Protein AF-A0AAE8L509-F1 (afdb_monomer_lite)

Organism: NCBI:txid418223

InterPro domains:
  IPR010319 Transglutaminase-like cysteine peptidase, predicted [PF06035] (64-135)

Secondary structure (DSSP, 8-state):
------------PPPP-----HHHHHHHHHHHHHHHHTT--------PPPPP---PPPP-SSPPPPHHHHHHHHH-GGGG---TTS-S-----HHHHHHHHHHHHHHHHHSEE--HHHHTSSSS-----TTSEE-

Structure (mmCIF, N/CA/C/O backbone):
data_AF-A0AAE8L509-F1
#
_entry.id   AF-A0AAE8L509-F1
#
loop_
_atom_site.group_PDB
_atom_site.id
_atom_site.type_symbol
_atom_site.label_atom_id
_atom_site.label_alt_id
_atom_site.label_comp_id
_atom_site.label_asym_id
_atom_site.label_entity_id
_atom_site.label_seq_id
_atom_site.pdbx_PDB_ins_code
_atom_site.Cartn_x
_atom_site.Cartn_y
_atom_site.Cartn_z
_atom_site.occupancy
_atom_site.B_iso_or_equiv
_atom_site.auth_seq_id
_atom_site.auth_comp_id
_atom_site.auth_asym_id
_atom_site.auth_atom_id
_atom_site.pdbx_PDB_model_num
ATOM 1 N N . MET A 1 1 ? -6.053 -39.214 39.822 1.00 38.03 1 MET A N 1
ATOM 2 C CA . MET A 1 1 ? -5.144 -38.813 40.919 1.00 38.03 1 MET A CA 1
ATOM 3 C C . MET A 1 1 ? -5.648 -37.487 41.474 1.00 38.03 1 MET A C 1
ATOM 5 O O . MET A 1 1 ? -5.808 -36.555 40.700 1.00 38.03 1 MET A O 1
ATOM 9 N N . ARG A 1 2 ? -6.038 -37.437 42.754 1.00 37.62 2 ARG A N 1
ATOM 10 C CA . ARG A 1 2 ? -6.612 -36.249 43.411 1.00 37.62 2 ARG A CA 1
ATOM 11 C C . ARG A 1 2 ? -5.506 -35.562 44.212 1.00 37.62 2 ARG A C 1
ATOM 13 O O . ARG A 1 2 ? -4.992 -36.169 45.144 1.00 37.62 2 ARG A O 1
ATOM 20 N N . PHE A 1 3 ? -5.143 -34.332 43.860 1.00 39.03 3 PHE A N 1
ATOM 21 C CA . PHE A 1 3 ? -4.255 -33.511 44.682 1.00 39.03 3 PHE A CA 1
ATOM 22 C C . PHE A 1 3 ? -5.093 -32.777 45.733 1.00 39.03 3 PHE A C 1
ATOM 24 O O . PHE A 1 3 ? -5.901 -31.913 45.403 1.00 39.03 3 PHE A O 1
ATOM 31 N N . ALA A 1 4 ? -4.933 -33.167 46.997 1.00 42.53 4 ALA A N 1
ATOM 32 C CA . ALA A 1 4 ? -5.484 -32.453 48.140 1.00 42.53 4 ALA A CA 1
ATOM 33 C C . ALA A 1 4 ? -4.539 -31.296 48.497 1.00 42.53 4 ALA A C 1
ATOM 35 O O . ALA A 1 4 ? -3.392 -31.525 48.875 1.00 42.53 4 ALA A O 1
ATOM 36 N N . VAL A 1 5 ? -5.010 -30.055 48.374 1.00 47.72 5 VAL A N 1
ATOM 37 C CA . VAL A 1 5 ? -4.289 -28.876 48.868 1.00 47.72 5 VAL A CA 1
ATOM 38 C C . VAL A 1 5 ? -4.718 -28.641 50.315 1.00 47.72 5 VAL A C 1
ATOM 40 O O . VAL A 1 5 ? -5.867 -28.304 50.590 1.00 47.72 5 VAL A O 1
ATOM 43 N N . SER A 1 6 ? -3.791 -28.861 51.246 1.00 47.22 6 SER A N 1
ATOM 44 C CA . SER A 1 6 ? -3.951 -28.573 52.672 1.00 47.22 6 SER A CA 1
ATOM 45 C C . SER A 1 6 ? -3.887 -27.057 52.902 1.00 47.22 6 SER A C 1
ATOM 47 O O . SER A 1 6 ? -2.829 -26.447 52.747 1.00 47.22 6 SER A O 1
ATOM 49 N N . MET A 1 7 ? -5.015 -26.422 53.244 1.00 47.41 7 MET A N 1
ATOM 50 C CA . MET A 1 7 ? -5.033 -25.024 53.690 1.00 47.41 7 MET A CA 1
ATOM 51 C C . MET A 1 7 ? -4.562 -24.936 55.147 1.00 47.41 7 MET A C 1
ATOM 53 O O . MET A 1 7 ? -5.336 -25.139 56.080 1.00 47.41 7 MET A O 1
ATOM 57 N N . MET A 1 8 ? -3.297 -24.572 55.350 1.00 48.75 8 MET A N 1
ATOM 58 C CA . MET A 1 8 ? -2.789 -24.140 56.652 1.00 48.75 8 MET A CA 1
ATOM 59 C C . MET A 1 8 ? -3.260 -22.697 56.921 1.00 48.75 8 MET A C 1
ATOM 61 O O . MET A 1 8 ? -2.625 -21.734 56.493 1.00 48.75 8 MET A O 1
ATOM 65 N N . GLN A 1 9 ? -4.390 -22.526 57.611 1.00 48.81 9 GLN A N 1
ATOM 66 C CA . GLN A 1 9 ? -4.862 -21.209 58.053 1.00 48.81 9 GLN A CA 1
ATOM 67 C C . GLN A 1 9 ? -3.986 -20.689 59.206 1.00 48.81 9 GLN A C 1
ATOM 69 O O . GLN A 1 9 ? -4.156 -21.085 60.358 1.00 48.81 9 GLN A O 1
ATOM 74 N N . ARG A 1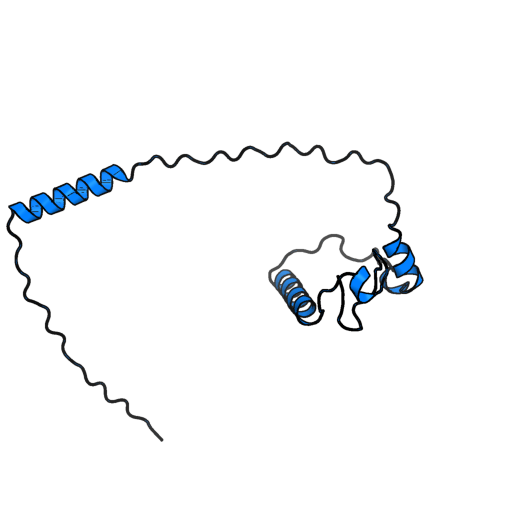 10 ? -3.056 -19.768 58.921 1.00 49.12 10 ARG A N 1
ATOM 75 C CA . ARG A 1 10 ? -2.438 -18.929 59.961 1.00 49.12 10 ARG A CA 1
ATOM 76 C C . ARG A 1 10 ? -3.429 -17.831 60.353 1.00 49.12 10 ARG A C 1
ATOM 78 O O . ARG A 1 10 ? -3.764 -16.986 59.527 1.00 49.12 10 ARG A O 1
ATOM 85 N N . ARG A 1 11 ? -3.888 -17.826 61.608 1.00 51.53 11 ARG A N 1
ATOM 86 C CA . ARG A 1 11 ? -4.582 -16.665 62.187 1.00 51.53 11 ARG A CA 1
ATOM 87 C C . ARG A 1 11 ? -3.578 -15.518 62.311 1.00 51.53 11 ARG A C 1
ATOM 89 O O . ARG A 1 11 ? -2.563 -15.666 62.984 1.00 51.53 11 ARG A O 1
ATOM 96 N N . VAL A 1 12 ? -3.859 -14.394 61.660 1.00 53.34 12 VAL A N 1
ATOM 97 C CA . VAL A 1 12 ? -3.171 -13.125 61.916 1.00 53.34 12 VAL A CA 1
ATOM 98 C C . VAL A 1 12 ? -3.881 -12.473 63.099 1.00 53.34 12 VAL A C 1
ATOM 100 O O . VAL A 1 12 ? -5.045 -12.093 62.984 1.00 53.34 12 VAL A O 1
ATOM 103 N N . GLU A 1 13 ? -3.215 -12.384 64.248 1.00 52.81 13 GLU A N 1
ATOM 104 C CA . GLU A 1 13 ? -3.701 -11.579 65.370 1.00 52.81 13 GLU A CA 1
ATOM 105 C C . GLU A 1 13 ? -3.528 -10.092 65.037 1.00 52.81 13 GLU A C 1
ATOM 107 O O . GLU A 1 13 ? -2.439 -9.634 64.691 1.00 52.81 13 GLU A O 1
ATOM 112 N N . ALA A 1 14 ? -4.623 -9.333 65.109 1.00 50.09 14 ALA A N 1
ATOM 113 C CA . ALA A 1 14 ? -4.594 -7.890 64.913 1.00 50.09 14 ALA A CA 1
ATOM 114 C C . ALA A 1 14 ? -3.878 -7.205 66.095 1.00 50.09 14 ALA A C 1
ATOM 116 O O . ALA A 1 14 ? -4.140 -7.557 67.249 1.00 50.09 14 ALA A O 1
ATOM 117 N N . PRO A 1 15 ? -3.016 -6.198 65.856 1.00 54.25 15 PRO A N 1
ATOM 118 C CA . PRO A 1 15 ? -2.373 -5.470 66.939 1.00 54.25 15 PRO A CA 1
ATOM 119 C C . PRO A 1 15 ? -3.413 -4.663 67.727 1.00 54.25 15 PRO A C 1
ATOM 121 O O . PRO A 1 15 ? -4.311 -4.038 67.159 1.00 54.25 15 PRO A O 1
ATOM 124 N N . ALA A 1 16 ? -3.280 -4.667 69.055 1.00 58.91 16 ALA A N 1
ATOM 125 C CA . ALA A 1 16 ? -4.165 -3.953 69.966 1.00 58.91 16 ALA A CA 1
ATOM 126 C C . ALA A 1 16 ? -4.292 -2.465 69.586 1.00 58.91 16 ALA A C 1
ATOM 128 O O . ALA A 1 16 ? -3.300 -1.739 69.470 1.00 58.91 16 ALA A O 1
ATOM 129 N N . ALA A 1 17 ? -5.532 -1.998 69.417 1.00 56.66 17 ALA A N 1
ATOM 130 C CA . ALA A 1 17 ? -5.841 -0.626 69.031 1.00 56.66 17 ALA A CA 1
ATOM 131 C C . ALA A 1 17 ? -5.419 0.369 70.128 1.00 56.66 17 ALA A C 1
ATOM 133 O O . ALA A 1 17 ? -6.142 0.624 71.096 1.00 56.66 17 ALA A O 1
ATOM 134 N N . ARG A 1 18 ? -4.235 0.969 69.974 1.00 63.66 18 ARG A N 1
ATOM 135 C CA . ARG A 1 18 ? -3.755 2.043 70.852 1.00 63.66 18 ARG A CA 1
ATOM 136 C C . ARG A 1 18 ? -4.594 3.302 70.612 1.00 63.66 18 ARG A C 1
ATOM 138 O O . ARG A 1 18 ? -4.524 3.924 69.554 1.00 63.66 18 ARG A O 1
ATOM 145 N N . ARG A 1 19 ? -5.404 3.702 71.597 1.00 61.09 19 ARG A N 1
ATOM 146 C CA . ARG A 1 19 ? -6.202 4.938 71.524 1.00 61.09 19 ARG A CA 1
ATOM 147 C C . ARG A 1 19 ? -5.265 6.151 71.518 1.00 61.09 19 ARG A C 1
ATOM 149 O O . ARG A 1 19 ? -4.626 6.441 72.523 1.00 61.09 19 ARG A O 1
ATOM 156 N N . LEU A 1 20 ? -5.198 6.876 70.397 1.00 58.88 20 LEU A N 1
ATOM 157 C CA . LEU A 1 20 ? -4.451 8.137 70.334 1.00 58.88 20 LEU A CA 1
ATOM 158 C C . LEU A 1 20 ? -5.091 9.211 71.240 1.00 58.88 20 LEU A C 1
ATOM 160 O O . LEU A 1 20 ? -6.324 9.338 71.221 1.00 58.88 20 LEU A O 1
ATOM 164 N N . PRO A 1 21 ? -4.287 10.005 71.978 1.00 57.81 21 PRO A N 1
ATOM 165 C CA . PRO A 1 21 ? -4.770 11.102 72.815 1.00 57.81 21 PRO A CA 1
ATOM 166 C C . PRO A 1 21 ? -5.465 12.182 71.974 1.00 57.81 21 PRO A C 1
ATOM 168 O O . PRO A 1 21 ? -5.121 12.395 70.809 1.00 57.81 21 PRO A O 1
ATOM 171 N N . ARG A 1 22 ? -6.449 12.873 72.568 1.00 59.66 22 ARG A N 1
ATOM 172 C CA . ARG A 1 22 ? -7.298 13.882 71.898 1.00 59.66 22 ARG A CA 1
ATOM 173 C C . ARG A 1 22 ? -6.494 14.955 71.147 1.00 59.66 22 ARG A C 1
ATOM 175 O O . ARG A 1 22 ? -6.897 15.340 70.056 1.00 59.66 22 ARG A O 1
ATOM 182 N N . SER A 1 23 ? -5.328 15.346 71.662 1.00 55.41 23 SER A N 1
ATOM 183 C CA . SER A 1 23 ? -4.414 16.304 71.021 1.00 55.41 23 SER A CA 1
ATOM 184 C C . SER A 1 23 ? -3.837 15.810 69.688 1.00 55.41 23 SER A C 1
ATOM 186 O O . SER A 1 23 ? -3.752 16.574 68.732 1.00 55.41 23 SER A O 1
ATOM 188 N N . ARG A 1 24 ? -3.511 14.516 69.574 1.00 57.03 24 ARG A N 1
ATOM 189 C CA . ARG A 1 24 ? -3.013 13.910 68.324 1.00 57.03 24 ARG A CA 1
ATOM 190 C C . ARG A 1 24 ? -4.121 13.694 67.292 1.00 57.03 24 ARG A C 1
ATOM 192 O O . ARG A 1 24 ? -3.856 13.758 66.098 1.00 57.03 24 ARG A O 1
ATOM 199 N N . ARG A 1 25 ? -5.364 13.483 67.742 1.00 57.53 25 ARG A N 1
ATOM 200 C CA . ARG A 1 25 ? -6.545 13.420 66.860 1.00 57.53 25 ARG A CA 1
ATOM 201 C C . ARG A 1 25 ? -6.889 14.791 66.277 1.00 57.53 25 ARG A C 1
ATOM 203 O O . ARG A 1 25 ? -7.200 14.873 65.097 1.00 57.53 25 ARG A O 1
ATOM 210 N N . ALA A 1 26 ? -6.786 15.848 67.083 1.00 57.28 26 ALA A N 1
ATOM 211 C CA . ALA A 1 26 ? -6.998 17.222 66.630 1.00 57.28 26 ALA A CA 1
ATOM 212 C C . ALA A 1 26 ? -5.937 17.658 65.605 1.00 57.28 26 ALA A C 1
ATOM 214 O O . ALA A 1 26 ? -6.286 18.230 64.578 1.00 57.28 26 ALA A O 1
ATOM 215 N N . ALA A 1 27 ? -4.665 17.308 65.827 1.00 57.41 27 ALA A N 1
ATOM 216 C CA . ALA A 1 27 ? -3.593 17.573 64.866 1.00 57.41 27 ALA A CA 1
ATOM 217 C C . ALA A 1 27 ? -3.788 16.812 63.539 1.00 57.41 27 ALA A C 1
ATOM 219 O O . ALA A 1 27 ? -3.648 17.396 62.469 1.00 57.41 27 ALA A O 1
ATOM 220 N N . ALA A 1 28 ? -4.180 15.533 63.591 1.00 58.25 28 ALA A N 1
ATOM 221 C CA . ALA A 1 28 ? -4.473 14.747 62.389 1.00 58.25 28 ALA A CA 1
ATOM 222 C C . ALA A 1 28 ? -5.694 15.280 61.613 1.00 58.25 28 ALA A C 1
ATOM 224 O O . ALA A 1 28 ? -5.677 15.306 60.385 1.00 58.25 28 ALA A O 1
ATOM 225 N N . ALA A 1 29 ? -6.729 15.754 62.316 1.00 58.59 29 ALA A N 1
ATOM 226 C CA . ALA A 1 29 ? -7.890 16.391 61.695 1.00 58.59 29 ALA A CA 1
ATOM 227 C C . ALA A 1 29 ? -7.533 17.742 61.049 1.00 58.59 29 ALA A C 1
ATOM 229 O O . ALA A 1 29 ? -7.991 18.028 59.948 1.00 58.59 29 ALA A O 1
ATOM 230 N N . ALA A 1 30 ? -6.671 18.544 61.684 1.00 57.91 30 ALA A N 1
ATOM 231 C CA . ALA A 1 30 ? -6.208 19.814 61.127 1.00 57.91 30 ALA A CA 1
ATOM 232 C C . ALA A 1 30 ? -5.365 19.622 59.851 1.00 57.91 30 ALA A C 1
ATOM 234 O O . ALA A 1 30 ? -5.582 20.332 58.871 1.00 57.91 30 ALA A O 1
ATOM 235 N N . LEU A 1 31 ? -4.471 18.624 59.811 1.00 57.91 31 LEU A N 1
ATOM 236 C CA . LEU A 1 31 ? -3.721 18.285 58.591 1.00 57.91 31 LEU A CA 1
ATOM 237 C C . LEU A 1 31 ? -4.623 17.750 57.466 1.00 57.91 31 LEU A C 1
ATOM 239 O O . LEU A 1 31 ? -4.391 18.070 56.303 1.00 57.91 31 LEU A O 1
ATOM 243 N N . ALA A 1 32 ? -5.665 16.980 57.794 1.00 57.25 32 ALA A N 1
ATOM 244 C CA . ALA A 1 32 ? -6.620 16.488 56.800 1.00 57.25 32 ALA A CA 1
ATOM 245 C C . ALA A 1 32 ? -7.458 17.624 56.181 1.00 57.25 32 ALA A C 1
ATOM 247 O O . ALA A 1 32 ? -7.703 17.616 54.978 1.00 57.25 32 ALA A O 1
ATOM 248 N N . VAL A 1 33 ? -7.847 18.633 56.970 1.00 56.66 33 VAL A N 1
ATOM 249 C CA . VAL A 1 33 ? -8.607 19.797 56.478 1.00 56.66 33 VAL A CA 1
ATOM 250 C C . VAL A 1 33 ? -7.738 20.718 55.609 1.00 56.66 33 VAL A C 1
ATOM 252 O O . VAL A 1 33 ? -8.195 21.162 54.557 1.00 56.66 33 VAL A O 1
ATOM 255 N N . PHE A 1 34 ? -6.470 20.943 55.972 1.00 56.00 34 PHE A N 1
ATOM 256 C CA . PHE A 1 34 ? -5.537 21.706 55.128 1.00 56.00 34 PHE A CA 1
ATOM 257 C C . PHE A 1 34 ? -5.154 20.968 53.832 1.00 56.00 34 PHE A C 1
ATOM 259 O O . PHE A 1 34 ? -4.982 21.610 52.798 1.00 56.00 34 PHE A O 1
ATOM 266 N N . GLY A 1 35 ? -5.081 19.631 53.852 1.00 53.81 35 GLY A N 1
ATOM 267 C CA . GLY A 1 35 ? -4.818 18.822 52.656 1.00 53.81 35 GLY A CA 1
ATOM 268 C C . GLY A 1 35 ? -5.958 18.836 51.630 1.00 53.81 35 GLY A C 1
ATOM 269 O O . GLY A 1 35 ? -5.699 18.764 50.433 1.00 53.81 35 GLY A O 1
ATOM 270 N N . ILE A 1 36 ? -7.211 18.981 52.077 1.00 54.41 36 ILE A N 1
ATOM 271 C CA . ILE A 1 36 ? -8.383 19.049 51.187 1.00 54.41 36 ILE A CA 1
ATOM 272 C C . ILE A 1 36 ? -8.555 20.461 50.601 1.00 54.41 36 ILE A C 1
ATOM 274 O O . ILE A 1 36 ? -8.929 20.598 49.439 1.00 54.41 36 ILE A O 1
ATOM 278 N N . ALA A 1 37 ? -8.225 21.515 51.357 1.00 54.03 37 ALA A N 1
ATOM 279 C CA . ALA A 1 37 ? -8.331 22.898 50.882 1.00 54.03 37 ALA A CA 1
ATOM 280 C C . ALA A 1 37 ? -7.266 23.278 49.827 1.00 54.03 37 ALA A C 1
ATOM 282 O O . ALA A 1 37 ? -7.512 24.157 49.005 1.00 54.03 37 ALA A O 1
ATOM 283 N N . GLY A 1 38 ? -6.107 22.607 49.811 1.00 50.94 38 GLY A N 1
ATOM 284 C CA . GLY A 1 38 ? -5.027 22.855 48.841 1.00 50.94 38 GLY A CA 1
ATOM 285 C C . GLY A 1 38 ? -5.229 22.231 47.453 1.00 50.94 38 GLY A C 1
ATOM 286 O O . GLY A 1 38 ? -4.488 22.560 46.532 1.00 50.94 38 GLY A O 1
ATOM 287 N N . LEU A 1 39 ? -6.225 21.352 47.281 1.00 54.00 39 LEU A N 1
ATOM 288 C CA . LEU A 1 39 ? -6.529 20.683 46.005 1.00 54.00 39 LEU A CA 1
ATOM 289 C C . LEU A 1 39 ? -7.547 21.442 45.142 1.00 54.00 39 LEU A C 1
ATOM 291 O O . LEU A 1 39 ? -7.874 21.004 44.042 1.00 54.00 39 LEU A O 1
ATOM 295 N N . ALA A 1 40 ? -8.021 22.602 45.598 1.00 53.00 40 ALA A N 1
ATOM 296 C CA . ALA A 1 40 ? -8.838 23.506 44.796 1.00 53.00 40 ALA A CA 1
ATOM 297 C C . ALA A 1 40 ? -7.970 24.368 43.858 1.00 53.00 40 ALA A C 1
ATOM 299 O O . ALA A 1 40 ? -8.147 25.581 43.764 1.00 53.00 40 ALA A O 1
ATOM 300 N N . THR A 1 41 ? -7.016 23.766 43.144 1.00 60.28 41 THR A N 1
ATOM 301 C CA . THR A 1 41 ? -6.492 24.399 41.931 1.00 60.28 41 THR A CA 1
ATOM 302 C C . THR A 1 41 ? -7.596 24.293 40.894 1.00 60.28 41 THR A C 1
ATOM 304 O O . THR A 1 41 ? -7.918 23.191 40.450 1.00 60.28 41 THR A O 1
ATOM 307 N N . GLY A 1 42 ? -8.237 25.423 40.591 1.00 60.22 42 GLY A N 1
ATOM 308 C CA . GLY A 1 42 ? -9.344 25.496 39.647 1.00 60.22 42 GLY A CA 1
ATOM 309 C C . GLY A 1 42 ? -9.038 24.689 38.391 1.00 60.22 42 GLY A C 1
ATOM 310 O O . GLY A 1 42 ? -7.995 24.874 37.767 1.00 60.22 42 GLY A O 1
ATOM 311 N N . VAL A 1 43 ? -9.940 23.772 38.045 1.00 64.00 43 VAL A N 1
ATOM 312 C CA . VAL A 1 43 ? -9.886 23.042 36.781 1.00 64.00 43 VAL A CA 1
ATOM 313 C C . VAL A 1 43 ? -10.110 24.078 35.685 1.00 64.00 43 VAL A C 1
ATOM 315 O O . VAL A 1 43 ? -11.243 24.418 35.354 1.00 64.00 43 VAL A O 1
ATOM 318 N N . GLN A 1 44 ? -9.028 24.657 35.171 1.00 64.56 44 GLN A N 1
ATOM 319 C CA . GLN A 1 44 ? -9.096 25.471 33.972 1.00 64.56 44 GLN A CA 1
ATOM 320 C C . GLN A 1 44 ? -9.419 24.514 32.829 1.00 64.56 44 GLN A C 1
ATOM 322 O O . GLN A 1 44 ? -8.599 23.676 32.456 1.00 64.56 44 GLN A O 1
ATOM 327 N N . ALA A 1 45 ? -10.641 24.601 32.305 1.00 64.44 45 ALA A N 1
ATOM 328 C CA . ALA A 1 45 ? -10.969 23.967 31.042 1.00 64.44 45 ALA A CA 1
ATOM 329 C C . ALA A 1 45 ? -9.976 24.495 30.000 1.00 64.44 45 ALA A C 1
ATOM 331 O O . ALA A 1 45 ? -9.915 25.701 29.757 1.00 64.44 45 ALA A O 1
ATOM 332 N N . GLN A 1 46 ? -9.159 23.611 29.429 1.00 68.00 46 GLN A N 1
ATOM 333 C CA . GLN A 1 46 ? -8.272 23.999 28.344 1.00 68.00 46 GLN A CA 1
ATOM 334 C C . GLN A 1 46 ? -9.138 24.295 27.123 1.00 68.00 46 GLN A C 1
ATOM 336 O O . GLN A 1 46 ? -9.635 23.385 26.463 1.00 68.00 46 GLN A O 1
ATOM 341 N N . THR A 1 47 ? -9.353 25.576 26.835 1.00 66.50 47 THR A N 1
ATOM 342 C CA . THR A 1 47 ? -9.855 26.014 25.537 1.00 66.50 47 THR A CA 1
ATOM 343 C C . THR A 1 47 ? -8.753 25.744 24.524 1.00 66.50 47 THR A C 1
ATOM 345 O O . THR A 1 47 ? -7.869 26.576 24.319 1.00 66.50 47 THR A O 1
ATOM 348 N N . LEU A 1 48 ? -8.757 24.547 23.937 1.00 71.38 48 LEU A N 1
ATOM 349 C CA . LEU A 1 48 ? -7.973 24.284 22.739 1.00 71.38 48 LEU A CA 1
ATOM 350 C C . LEU A 1 48 ? -8.397 25.318 21.691 1.00 71.38 48 LEU A C 1
ATOM 352 O O . LEU A 1 48 ? -9.593 25.545 21.494 1.00 71.38 48 LEU A O 1
ATOM 356 N N . ALA A 1 49 ? -7.426 25.978 21.059 1.00 73.25 49 ALA A N 1
ATOM 357 C CA . ALA A 1 49 ? -7.707 26.834 19.917 1.00 73.25 49 ALA A CA 1
ATOM 358 C C . ALA A 1 49 ? -8.490 26.014 18.884 1.00 73.25 49 ALA A C 1
ATOM 360 O O . ALA A 1 49 ? -8.119 24.877 18.580 1.00 73.25 49 ALA A O 1
ATOM 361 N N . SER A 1 50 ? -9.579 26.571 18.357 1.00 72.81 50 SER A N 1
ATOM 362 C CA . SER A 1 50 ? -10.214 25.985 17.185 1.00 72.81 50 SER A CA 1
ATOM 363 C C . SER A 1 50 ? -9.179 25.999 16.066 1.00 72.81 50 SER A C 1
ATOM 365 O O . SER A 1 50 ? -8.599 27.054 15.790 1.00 72.81 50 SER A O 1
ATOM 367 N N . LEU A 1 51 ? -8.945 24.852 15.428 1.00 72.75 51 LEU A N 1
ATOM 368 C CA . LEU A 1 51 ? -8.219 24.825 14.163 1.00 72.75 51 LEU A CA 1
ATOM 369 C C . LEU A 1 51 ? -8.867 25.853 13.220 1.00 72.75 51 LEU A C 1
ATOM 371 O O . LEU A 1 51 ? -10.093 26.027 13.286 1.00 72.75 51 LEU A O 1
ATOM 375 N N . PRO A 1 52 ? -8.086 26.558 12.379 1.00 71.69 52 PRO A N 1
ATOM 376 C CA . PRO A 1 52 ? -8.661 27.373 11.322 1.00 71.69 52 PRO A CA 1
ATOM 377 C C . PRO A 1 52 ? -9.733 26.553 10.610 1.00 71.69 52 PRO A C 1
ATOM 379 O O . PRO A 1 52 ? -9.537 25.361 10.374 1.00 71.69 52 PRO A O 1
ATOM 382 N N . THR A 1 53 ? -10.872 27.165 10.287 1.00 72.06 53 THR A N 1
ATOM 383 C CA . THR A 1 53 ? -11.805 26.548 9.345 1.00 72.06 53 THR A CA 1
ATOM 384 C C . THR A 1 53 ? -11.032 26.385 8.043 1.00 72.06 53 THR A C 1
ATOM 386 O O . THR A 1 53 ? -10.874 27.353 7.302 1.00 72.06 53 THR A O 1
ATOM 389 N N . GLU A 1 54 ? -10.462 25.198 7.830 1.00 64.00 54 GLU A N 1
ATOM 390 C CA . GLU A 1 54 ? -9.686 24.835 6.652 1.00 64.00 54 GLU A CA 1
ATOM 391 C C . GLU A 1 54 ? -10.560 25.122 5.430 1.00 64.00 54 GLU A C 1
ATOM 393 O O . GLU A 1 54 ? -11.469 24.363 5.084 1.00 64.00 54 GLU A O 1
ATOM 398 N N . ALA A 1 55 ? -10.320 26.253 4.770 1.00 69.25 55 ALA A N 1
ATOM 399 C CA . ALA A 1 55 ? -10.753 26.423 3.402 1.00 69.25 55 ALA A CA 1
ATOM 400 C C . ALA A 1 55 ? -9.828 25.514 2.597 1.00 69.25 55 ALA A C 1
ATOM 402 O O . ALA A 1 55 ? -8.732 25.933 2.235 1.00 69.25 55 ALA A O 1
ATOM 403 N N . GLY A 1 56 ? -10.236 24.255 2.407 1.00 74.00 56 GLY A N 1
ATOM 404 C CA . GLY A 1 56 ? -9.449 23.262 1.682 1.00 74.00 56 GLY A CA 1
ATOM 405 C C . GLY A 1 56 ? -8.892 23.807 0.361 1.00 74.00 56 GLY A C 1
ATOM 406 O O . GLY A 1 56 ? -9.405 24.787 -0.199 1.00 74.00 56 GLY A O 1
ATOM 407 N N . ALA A 1 57 ? -7.826 23.175 -0.134 1.00 79.88 57 ALA A N 1
ATOM 408 C CA . ALA A 1 57 ? -7.161 23.583 -1.367 1.00 79.88 57 ALA A CA 1
ATOM 409 C C . ALA A 1 57 ? -8.176 23.816 -2.502 1.00 79.88 57 ALA A C 1
ATOM 411 O O . ALA A 1 57 ? -9.116 23.042 -2.697 1.00 79.88 57 ALA A O 1
ATOM 412 N N . ARG A 1 58 ? -7.999 24.910 -3.253 1.00 84.31 58 ARG A N 1
ATOM 413 C CA . ARG A 1 58 ? -8.823 25.184 -4.436 1.00 84.31 58 ARG A CA 1
ATOM 414 C C . ARG A 1 58 ? -8.616 24.051 -5.441 1.00 84.31 58 ARG A C 1
ATOM 416 O O . ARG A 1 58 ? -7.477 23.685 -5.714 1.00 84.31 58 ARG A O 1
ATOM 423 N N . VAL A 1 59 ? -9.705 23.521 -5.996 1.00 87.62 59 VAL A N 1
ATOM 424 C CA . VAL A 1 59 ? -9.639 22.518 -7.067 1.00 87.62 59 VAL A CA 1
ATOM 425 C C . VAL A 1 59 ? -8.970 23.162 -8.281 1.00 87.62 59 VAL A C 1
ATOM 427 O O . VAL A 1 59 ? -9.465 24.163 -8.794 1.00 87.62 59 VAL A O 1
ATOM 430 N N . GLN A 1 60 ? -7.833 22.612 -8.711 1.00 87.88 60 GLN A N 1
ATOM 431 C CA . GLN A 1 60 ? -7.046 23.141 -9.836 1.00 87.88 60 GLN A CA 1
ATOM 432 C C . GLN A 1 60 ? -7.301 22.397 -11.160 1.00 87.88 60 GLN A C 1
ATOM 434 O O . GLN A 1 60 ? -6.742 22.773 -12.186 1.00 87.88 60 GLN A O 1
ATOM 439 N N . GLY A 1 61 ? -8.145 21.362 -11.150 1.00 89.94 61 GLY A N 1
ATOM 440 C CA . GLY A 1 61 ? -8.452 20.512 -12.302 1.00 89.94 61 GLY A CA 1
ATOM 441 C C . GLY A 1 61 ? -8.402 19.030 -11.936 1.00 89.94 61 GLY A C 1
ATOM 442 O O . GLY A 1 61 ? -8.343 18.683 -10.754 1.00 89.94 61 GLY A O 1
ATOM 443 N N . ASP A 1 62 ? -8.415 18.173 -12.956 1.00 90.00 62 ASP A N 1
ATOM 444 C CA . ASP A 1 62 ? -8.302 16.727 -12.777 1.00 90.00 62 ASP A CA 1
ATOM 445 C C . ASP A 1 62 ? -6.914 16.340 -12.253 1.00 90.00 62 ASP A C 1
ATOM 447 O O . ASP A 1 62 ? -5.884 16.872 -12.686 1.00 90.00 62 ASP A O 1
ATOM 451 N N . ALA A 1 63 ? -6.879 15.384 -11.325 1.00 88.31 63 ALA A N 1
ATOM 452 C CA . ALA A 1 63 ? -5.630 14.833 -10.823 1.00 88.31 63 ALA A CA 1
ATOM 453 C C . ALA A 1 63 ? -4.931 14.025 -11.928 1.00 88.31 63 ALA A C 1
ATOM 455 O O . ALA A 1 63 ? -5.510 13.105 -12.508 1.00 88.31 63 ALA A O 1
ATOM 456 N N . LYS A 1 64 ? -3.668 14.358 -12.209 1.00 90.81 64 LYS A N 1
ATOM 457 C CA . LYS A 1 64 ? -2.811 13.537 -13.074 1.00 90.81 64 LYS A CA 1
ATOM 458 C C . LYS A 1 64 ? -2.319 12.314 -12.290 1.00 90.81 64 LYS A C 1
ATOM 460 O O . LYS A 1 64 ? -2.048 12.457 -11.096 1.00 90.81 64 LYS A O 1
ATOM 465 N N . PRO A 1 65 ? -2.166 11.140 -12.928 1.00 91.06 65 PRO A N 1
ATOM 466 C CA . PRO A 1 65 ? -1.569 9.992 -12.262 1.00 91.06 65 PRO A CA 1
ATOM 467 C C . PRO A 1 65 ? -0.105 10.287 -11.922 1.00 91.06 65 PRO A C 1
ATOM 469 O O . PRO A 1 65 ? 0.603 10.954 -12.680 1.00 91.06 65 PRO A O 1
ATOM 472 N N . ILE A 1 66 ? 0.351 9.770 -10.786 1.00 93.7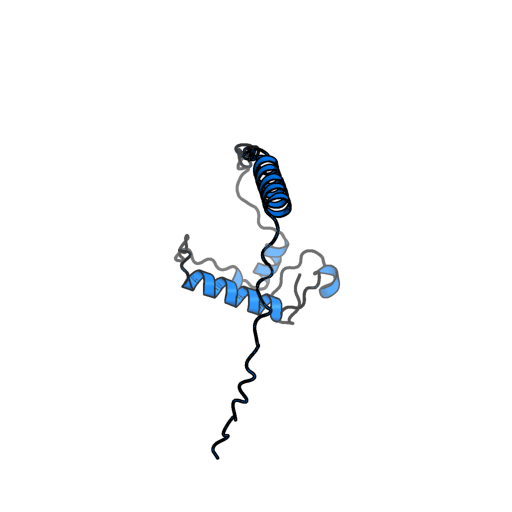5 66 ILE A N 1
ATOM 473 C CA . ILE A 1 66 ? 1.769 9.791 -10.418 1.00 93.75 66 ILE A CA 1
ATOM 474 C C . ILE A 1 66 ? 2.561 8.802 -11.293 1.00 93.75 66 ILE A C 1
ATOM 476 O O . ILE A 1 66 ? 2.006 7.845 -11.849 1.00 93.75 66 ILE A O 1
ATOM 480 N N . ALA A 1 67 ? 3.868 9.033 -11.436 1.00 94.75 67 ALA A N 1
ATOM 481 C CA . ALA A 1 67 ? 4.721 8.228 -12.313 1.00 94.75 67 ALA A CA 1
ATOM 482 C C . ALA A 1 67 ? 4.820 6.761 -11.855 1.00 94.75 67 ALA A C 1
ATOM 484 O O . ALA A 1 67 ? 4.706 5.854 -12.686 1.00 94.75 67 ALA A O 1
ATOM 485 N N . ALA A 1 68 ? 4.953 6.532 -10.544 1.00 95.88 68 ALA A N 1
ATOM 486 C CA . ALA A 1 68 ? 5.030 5.199 -9.956 1.00 95.88 68 ALA A CA 1
ATOM 487 C C . ALA A 1 68 ? 3.767 4.368 -10.239 1.00 95.88 68 ALA A C 1
ATOM 489 O O . ALA A 1 68 ? 3.865 3.282 -10.803 1.00 95.88 68 ALA A O 1
ATOM 490 N N . TRP A 1 69 ? 2.575 4.935 -9.999 1.00 95.81 69 TRP A N 1
ATOM 491 C CA . TRP A 1 69 ? 1.282 4.324 -10.353 1.00 95.81 69 TRP A CA 1
ATOM 492 C C . TRP A 1 69 ? 1.185 3.967 -11.836 1.00 95.81 69 TRP A C 1
ATOM 494 O O . TRP A 1 69 ? 0.761 2.873 -12.196 1.00 95.81 69 TRP A O 1
ATOM 504 N N . THR A 1 70 ? 1.600 4.881 -12.717 1.00 96.38 70 THR A N 1
ATOM 505 C CA . THR A 1 70 ? 1.551 4.640 -14.167 1.00 96.38 70 TH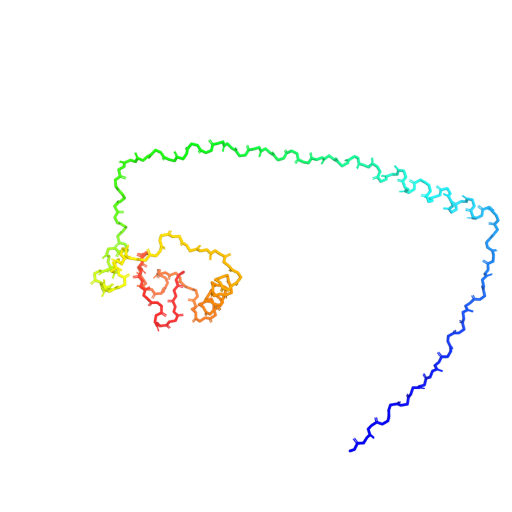R A CA 1
ATOM 506 C C . THR A 1 70 ? 2.410 3.434 -14.553 1.00 96.38 70 THR A C 1
ATOM 508 O O . THR A 1 70 ? 1.970 2.593 -15.334 1.00 96.38 70 THR A O 1
ATOM 511 N N . THR A 1 71 ? 3.609 3.323 -13.979 1.00 96.38 71 THR A N 1
ATOM 512 C CA . THR A 1 71 ? 4.533 2.202 -14.220 1.00 96.38 71 THR A CA 1
ATOM 513 C C . THR A 1 71 ? 4.015 0.899 -13.605 1.00 96.38 71 THR A C 1
ATOM 515 O O . THR A 1 71 ? 4.066 -0.154 -14.245 1.00 96.38 71 THR A O 1
ATOM 518 N N . PHE A 1 72 ? 3.452 0.969 -12.396 1.00 97.25 72 PHE A N 1
ATOM 519 C CA . PHE A 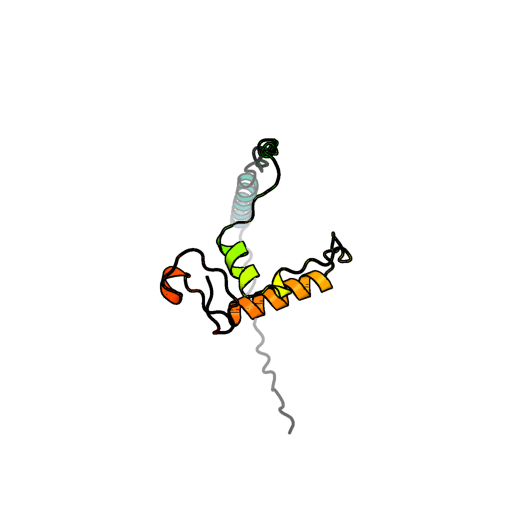1 72 ? 2.814 -0.159 -11.723 1.00 97.25 72 PHE A CA 1
ATOM 520 C C . PHE A 1 72 ? 1.674 -0.728 -12.572 1.00 97.25 72 PHE A C 1
ATOM 522 O O . PHE A 1 72 ? 1.704 -1.905 -12.910 1.00 97.25 72 PHE A O 1
ATOM 529 N N . CYS A 1 73 ? 0.738 0.103 -13.039 1.00 97.06 73 CYS A N 1
ATOM 530 C CA . CYS A 1 73 ? -0.395 -0.353 -13.851 1.00 97.06 73 CYS A CA 1
ATOM 531 C C . CYS A 1 73 ? -0.005 -0.880 -15.238 1.00 97.06 73 CYS A C 1
ATOM 533 O O . CYS A 1 73 ? -0.749 -1.665 -15.823 1.00 97.06 73 CYS A O 1
ATOM 535 N N . GLN A 1 74 ? 1.140 -0.460 -15.789 1.00 96.69 74 GLN A N 1
ATOM 536 C CA . GLN A 1 74 ? 1.678 -1.063 -17.015 1.00 96.69 74 GLN A CA 1
ATOM 537 C C . GLN A 1 74 ? 2.119 -2.513 -16.785 1.00 96.69 74 GLN A C 1
ATOM 539 O O . GLN A 1 74 ? 2.025 -3.327 -17.701 1.00 96.69 74 GLN A O 1
ATOM 544 N N . THR A 1 75 ? 2.573 -2.829 -15.571 1.00 96.25 75 THR A N 1
ATOM 545 C CA . THR A 1 75 ? 3.015 -4.172 -15.171 1.00 96.25 75 THR A CA 1
ATOM 546 C C . THR A 1 75 ? 1.835 -5.011 -14.662 1.00 96.25 75 THR A C 1
ATOM 548 O O . THR A 1 75 ? 1.641 -6.144 -15.096 1.00 96.25 75 THR A O 1
ATOM 551 N N . TYR A 1 76 ? 0.988 -4.425 -13.814 1.00 97.31 76 TYR A N 1
ATOM 552 C CA . TYR A 1 76 ? -0.117 -5.064 -13.099 1.00 97.31 76 TYR A CA 1
ATOM 553 C C . TYR A 1 76 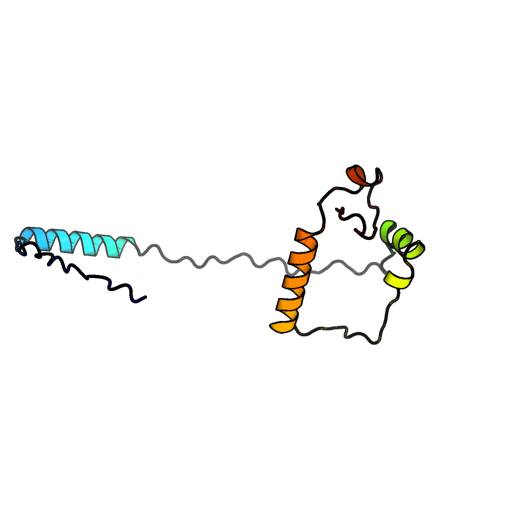? -1.472 -4.478 -13.515 1.00 97.31 76 TYR A C 1
ATOM 555 O O . TYR A 1 76 ? -2.214 -3.922 -12.708 1.00 97.31 76 TYR A O 1
ATOM 563 N N . ALA A 1 77 ? -1.823 -4.597 -14.798 1.00 96.31 77 ALA A N 1
ATOM 564 C CA . ALA A 1 77 ? -3.038 -3.980 -15.344 1.00 96.31 77 ALA A CA 1
ATOM 565 C C . ALA A 1 77 ? -4.334 -4.394 -14.614 1.00 96.31 77 ALA A C 1
ATOM 567 O O . ALA A 1 77 ? -5.269 -3.598 -14.525 1.00 96.31 77 ALA A O 1
ATOM 568 N N . ALA A 1 78 ? -4.386 -5.621 -14.083 1.00 95.81 78 ALA A N 1
ATOM 569 C CA . ALA A 1 78 ? -5.532 -6.127 -13.328 1.00 95.81 78 ALA A CA 1
ATOM 570 C C . ALA A 1 78 ? -5.730 -5.402 -11.985 1.00 95.81 78 ALA A C 1
ATOM 572 O O . ALA A 1 78 ? -6.868 -5.109 -11.630 1.00 95.81 78 ALA A O 1
ATOM 573 N N . GLU A 1 79 ? -4.647 -5.036 -11.294 1.00 95.44 79 GLU A N 1
ATOM 574 C CA . GLU A 1 79 ? -4.693 -4.323 -10.005 1.00 95.44 79 GLU A CA 1
ATOM 575 C C . GLU A 1 79 ? -5.191 -2.876 -10.150 1.00 95.44 79 GLU A C 1
ATOM 577 O O . GLU A 1 79 ? -5.598 -2.238 -9.182 1.00 95.44 79 GLU A O 1
ATOM 582 N N . CYS A 1 80 ? -5.198 -2.353 -11.378 1.00 94.56 80 CYS A N 1
ATOM 583 C CA . CYS A 1 80 ? -5.685 -1.013 -11.695 1.00 94.56 80 CYS A CA 1
ATOM 584 C C . CYS A 1 80 ? -7.069 -1.009 -12.363 1.00 94.56 80 CYS A C 1
ATOM 586 O O . CYS A 1 80 ? -7.540 0.043 -12.810 1.00 94.56 80 CYS A O 1
ATOM 588 N N . ALA A 1 81 ? -7.731 -2.167 -12.456 1.00 93.31 81 ALA A N 1
ATOM 589 C CA . ALA A 1 81 ? -9.094 -2.257 -12.956 1.00 93.31 81 ALA A CA 1
ATOM 590 C C . ALA A 1 81 ? -10.080 -1.711 -11.909 1.00 93.31 81 ALA A C 1
ATOM 592 O O . ALA A 1 81 ? -10.094 -2.142 -10.762 1.00 93.31 81 ALA A O 1
ATOM 593 N N . LEU A 1 82 ? -10.928 -0.761 -12.312 1.00 90.31 82 LEU A N 1
ATOM 594 C CA . LEU A 1 82 ? -11.922 -0.149 -11.428 1.00 90.31 82 LEU A CA 1
ATOM 595 C C . LEU A 1 82 ? -13.310 -0.742 -11.679 1.00 90.31 82 LEU A C 1
ATOM 597 O O . LEU A 1 82 ? -13.876 -0.547 -12.759 1.00 90.31 82 LEU A O 1
ATOM 601 N N . ASP A 1 83 ? -13.894 -1.378 -10.663 1.00 93.38 83 ASP A N 1
ATOM 602 C CA . ASP A 1 83 ? -15.311 -1.737 -10.662 1.00 93.38 83 ASP A CA 1
ATOM 603 C C . ASP A 1 83 ? -16.155 -0.603 -10.058 1.00 93.38 83 ASP A C 1
ATOM 605 O O . ASP A 1 83 ? -16.137 -0.327 -8.860 1.00 93.38 83 ASP A O 1
ATOM 609 N N . ARG A 1 84 ? -16.944 0.069 -10.904 1.00 93.12 84 ARG A N 1
ATOM 610 C CA . ARG A 1 84 ? -17.852 1.147 -10.471 1.00 93.12 84 ARG A CA 1
ATOM 611 C C . ARG A 1 84 ? -19.110 0.635 -9.758 1.00 93.12 84 ARG A C 1
ATOM 613 O O . ARG A 1 84 ? -19.910 1.454 -9.308 1.00 93.12 84 ARG A O 1
ATOM 620 N N . GLY A 1 85 ? -19.316 -0.680 -9.702 1.00 96.06 85 GLY A N 1
ATOM 621 C CA . GLY A 1 85 ? -20.383 -1.325 -8.943 1.00 96.06 85 GLY A CA 1
ATOM 622 C C . GLY A 1 85 ? -20.089 -1.442 -7.446 1.00 96.06 85 GLY A C 1
ATOM 623 O O . GLY A 1 85 ? -21.013 -1.690 -6.668 1.00 96.06 85 GLY A O 1
ATOM 624 N N . GLU A 1 86 ? -18.840 -1.241 -7.023 1.00 94.38 86 GLU A N 1
ATOM 625 C CA . GLU A 1 86 ? -18.462 -1.348 -5.617 1.00 94.38 86 GLU A CA 1
ATOM 626 C C . GLU A 1 86 ? -19.048 -0.211 -4.754 1.00 94.38 86 GLU A C 1
ATOM 628 O O . GLU A 1 86 ? -19.224 0.924 -5.215 1.00 94.38 86 GLU A O 1
ATOM 633 N N . PRO A 1 87 ? -19.355 -0.469 -3.466 1.00 94.25 87 PRO A N 1
ATOM 634 C CA . PRO A 1 87 ? -19.890 0.559 -2.583 1.00 94.25 87 PRO A CA 1
ATOM 635 C C . PRO A 1 87 ? -18.898 1.709 -2.356 1.00 94.25 87 PRO A C 1
ATOM 637 O O . PRO A 1 87 ? -17.881 1.548 -1.689 1.00 94.25 87 PRO A O 1
ATOM 640 N N . ALA A 1 88 ? -19.267 2.924 -2.771 1.00 94.31 88 ALA A N 1
ATOM 641 C CA . ALA A 1 88 ? -18.484 4.138 -2.495 1.00 94.31 88 ALA A CA 1
ATOM 642 C C . ALA A 1 88 ? -18.368 4.483 -0.994 1.00 94.31 88 ALA A C 1
ATOM 644 O O . ALA A 1 88 ? -17.597 5.360 -0.602 1.00 94.31 88 ALA A O 1
ATOM 645 N N . ARG A 1 89 ? -19.178 3.846 -0.139 1.00 95.88 89 ARG A N 1
ATOM 646 C CA . ARG A 1 89 ? -19.115 3.967 1.320 1.00 95.88 89 ARG A CA 1
ATOM 647 C C . ARG A 1 89 ? -19.317 2.604 1.958 1.00 95.88 89 ARG A C 1
ATOM 649 O O . ARG A 1 89 ? -20.303 1.926 1.677 1.00 95.88 89 ARG A O 1
ATOM 656 N N . ILE A 1 90 ? -18.428 2.265 2.883 1.00 95.50 90 ILE A N 1
ATOM 657 C CA . ILE A 1 90 ? -18.499 1.051 3.693 1.00 95.50 90 ILE A CA 1
ATOM 658 C C . ILE A 1 90 ? -18.808 1.466 5.132 1.00 95.50 90 ILE A C 1
ATOM 660 O O . ILE A 1 90 ? -18.133 2.325 5.699 1.00 95.50 90 ILE A O 1
ATOM 664 N N . SER A 1 91 ? -19.833 0.872 5.744 1.00 97.75 91 SER A N 1
ATOM 665 C CA . SER A 1 91 ? -20.134 1.120 7.156 1.00 97.75 91 SER A CA 1
ATOM 666 C C . SER A 1 91 ? -19.058 0.508 8.051 1.00 97.75 91 SER A C 1
ATOM 668 O O . SER A 1 91 ? -18.763 -0.689 7.971 1.00 97.75 91 SER A O 1
ATOM 670 N N . LEU A 1 92 ? -18.507 1.318 8.956 1.00 98.00 92 LEU A N 1
ATOM 671 C CA . LEU A 1 92 ? -17.524 0.872 9.938 1.00 98.00 92 LEU A CA 1
ATOM 672 C C . LEU A 1 92 ? -18.208 0.141 11.103 1.00 98.00 92 LEU A C 1
ATOM 674 O O . LEU A 1 92 ? -18.392 0.677 12.192 1.00 98.00 92 LEU A O 1
ATOM 678 N N . THR A 1 93 ? -18.630 -1.095 10.848 1.00 98.44 93 THR A N 1
ATOM 679 C CA . THR A 1 93 ? -19.165 -1.992 11.879 1.00 98.44 93 THR A CA 1
ATOM 680 C C . THR A 1 93 ? -18.028 -2.615 12.700 1.00 98.44 93 THR A C 1
ATOM 682 O O . THR A 1 93 ? -16.884 -2.641 12.236 1.00 98.44 93 THR A O 1
ATOM 685 N N . PRO A 1 94 ? -18.311 -3.211 13.874 1.00 98.69 94 PRO A N 1
ATOM 686 C CA . PRO A 1 94 ? -17.307 -3.980 14.610 1.00 98.69 94 PRO A CA 1
ATOM 687 C C . PRO A 1 94 ? -16.647 -5.098 13.782 1.00 98.69 94 PRO A C 1
ATOM 689 O O . PRO A 1 94 ? -15.452 -5.343 13.930 1.00 98.69 94 PRO A O 1
ATOM 692 N N . ALA A 1 95 ? -17.389 -5.749 12.877 1.00 98.56 95 ALA A N 1
ATOM 693 C CA . ALA A 1 95 ? -16.852 -6.793 12.000 1.00 98.56 95 ALA A CA 1
ATOM 694 C C . ALA A 1 95 ? -15.935 -6.222 10.901 1.00 98.56 95 ALA A C 1
ATOM 696 O O . ALA A 1 95 ? -14.850 -6.755 10.656 1.00 98.56 95 ALA A O 1
ATOM 697 N N . THR A 1 96 ? -16.331 -5.102 10.283 1.00 98.50 96 THR A N 1
ATOM 698 C CA . THR A 1 96 ? -15.493 -4.371 9.316 1.00 98.50 96 THR A CA 1
ATOM 699 C C . THR A 1 96 ? -14.191 -3.923 9.978 1.00 98.50 96 THR A C 1
ATOM 701 O O . THR A 1 96 ? -13.106 -4.139 9.443 1.00 98.50 96 THR A O 1
ATOM 704 N N . TRP A 1 97 ? -14.283 -3.373 11.192 1.00 98.62 97 TRP A N 1
ATOM 705 C CA . TRP A 1 97 ? -13.118 -2.963 11.968 1.00 98.62 97 TRP A CA 1
ATOM 706 C C . TRP A 1 97 ? -12.193 -4.140 12.293 1.00 98.62 97 TRP A C 1
ATOM 708 O O . TRP A 1 97 ? -10.988 -4.059 12.068 1.00 98.62 97 TRP A O 1
ATOM 718 N N . ALA A 1 98 ? -12.744 -5.268 12.750 1.00 98.75 98 ALA A N 1
ATOM 719 C CA . ALA A 1 98 ? -11.957 -6.471 13.013 1.00 98.75 98 ALA A CA 1
ATOM 720 C C . ALA A 1 98 ? -11.212 -6.968 11.761 1.00 98.75 98 ALA A C 1
ATOM 722 O O . ALA A 1 98 ? -10.069 -7.419 11.871 1.00 98.75 98 ALA A O 1
ATOM 723 N N . THR A 1 99 ? -11.827 -6.843 10.580 1.00 98.69 99 THR A N 1
ATOM 724 C CA . THR A 1 99 ? -11.206 -7.187 9.293 1.00 98.69 99 THR A CA 1
ATOM 725 C C . THR A 1 99 ? -10.010 -6.286 9.000 1.00 98.69 99 THR A C 1
ATOM 727 O O . THR A 1 99 ? -8.913 -6.802 8.792 1.00 98.69 99 THR A O 1
ATOM 730 N N . ILE A 1 100 ? -10.186 -4.962 9.081 1.00 98.56 100 ILE A N 1
ATOM 731 C CA . ILE A 1 100 ? -9.110 -3.978 8.870 1.00 98.56 100 ILE A CA 1
ATOM 732 C C . ILE A 1 100 ? -7.927 -4.272 9.798 1.00 98.56 100 ILE A C 1
ATOM 734 O O . ILE A 1 100 ? -6.793 -4.424 9.346 1.00 98.56 100 ILE A O 1
ATOM 738 N N . VAL A 1 101 ? -8.189 -4.435 11.100 1.00 98.75 101 VAL A N 1
ATOM 739 C CA . VAL A 1 101 ? -7.130 -4.695 12.084 1.00 98.75 101 VAL A CA 1
ATOM 740 C C . VAL A 1 101 ? -6.443 -6.045 11.823 1.00 98.75 101 VAL A C 1
ATOM 742 O O . VAL A 1 101 ? -5.229 -6.163 11.989 1.00 98.75 101 VAL A O 1
ATOM 745 N N . SER A 1 102 ? -7.190 -7.075 11.416 1.00 98.81 102 SER A N 1
ATOM 746 C CA . SER A 1 102 ? -6.632 -8.391 11.080 1.00 98.81 102 SER A CA 1
ATOM 747 C C . SER A 1 102 ? -5.675 -8.327 9.887 1.00 98.81 102 SER A C 1
ATOM 749 O O . SER A 1 102 ? -4.567 -8.861 9.977 1.00 98.81 102 SER A O 1
ATOM 751 N N . VAL A 1 103 ? -6.074 -7.647 8.807 1.00 98.62 103 VAL A N 1
ATOM 752 C CA . VAL A 1 103 ? -5.245 -7.454 7.606 1.00 98.62 103 VAL A CA 1
ATOM 753 C C . VAL A 1 103 ? -3.994 -6.652 7.950 1.00 98.62 103 VAL A C 1
ATOM 755 O O . VAL A 1 103 ? -2.892 -7.132 7.700 1.00 98.62 103 VAL A O 1
ATOM 758 N N . ASN A 1 104 ? -4.143 -5.513 8.633 1.00 98.69 104 ASN A N 1
ATOM 759 C CA . ASN A 1 104 ? -3.015 -4.670 9.032 1.00 98.69 104 ASN A CA 1
ATOM 760 C C . ASN A 1 104 ? -1.968 -5.448 9.842 1.00 98.69 104 ASN A C 1
ATOM 762 O O . ASN A 1 104 ? -0.780 -5.411 9.546 1.00 98.69 104 ASN A O 1
ATOM 766 N N . ARG A 1 105 ? -2.396 -6.208 10.861 1.00 98.75 105 ARG A N 1
ATOM 767 C CA . ARG A 1 105 ? -1.458 -7.019 11.657 1.00 98.75 105 ARG A CA 1
ATOM 768 C C . ARG A 1 105 ? -0.771 -8.110 10.840 1.00 98.75 105 ARG A C 1
ATOM 770 O O . ARG A 1 105 ? 0.342 -8.490 11.185 1.00 98.75 105 ARG A O 1
ATOM 777 N N . ARG A 1 106 ? -1.444 -8.668 9.830 1.00 98.50 106 ARG A N 1
ATOM 778 C CA . ARG A 1 106 ? -0.863 -9.703 8.971 1.00 98.50 106 ARG A CA 1
ATOM 779 C C . ARG A 1 106 ? 0.223 -9.111 8.080 1.00 98.50 106 ARG A C 1
ATOM 781 O O . ARG A 1 106 ? 1.311 -9.668 8.067 1.00 98.50 106 ARG A O 1
ATOM 788 N N . VAL A 1 107 ? -0.062 -7.993 7.412 1.00 98.12 107 VAL A N 1
ATOM 789 C CA . VAL A 1 107 ? 0.896 -7.296 6.539 1.00 98.12 107 VAL A CA 1
ATOM 790 C C . VAL A 1 107 ? 2.109 -6.835 7.343 1.00 98.12 107 VAL A C 1
ATOM 792 O O . VAL A 1 107 ? 3.213 -7.271 7.050 1.00 98.12 107 VAL A O 1
ATOM 795 N N . ASN A 1 108 ? 1.900 -6.121 8.455 1.00 98.19 108 ASN A N 1
ATOM 796 C CA . ASN A 1 108 ? 2.992 -5.627 9.310 1.00 98.19 108 ASN A CA 1
ATOM 797 C C . ASN A 1 108 ? 3.867 -6.734 9.917 1.00 98.19 108 ASN A C 1
ATOM 799 O O . ASN A 1 108 ? 4.938 -6.455 10.444 1.00 98.19 108 ASN A O 1
ATOM 803 N N . LYS A 1 109 ? 3.379 -7.978 9.943 1.00 98.25 109 LYS A N 1
ATOM 804 C CA . LYS A 1 109 ? 4.157 -9.133 10.397 1.00 98.25 109 LYS A CA 1
ATOM 805 C C . LYS A 1 109 ? 4.884 -9.831 9.245 1.00 98.25 109 LYS A C 1
ATOM 807 O O . LYS A 1 109 ? 5.889 -10.487 9.498 1.00 98.25 109 LYS A O 1
ATOM 812 N N . ALA A 1 110 ? 4.321 -9.791 8.042 1.00 98.00 110 ALA A N 1
ATOM 813 C CA . ALA A 1 110 ? 4.790 -10.558 6.896 1.00 98.00 110 ALA A CA 1
ATOM 814 C C . ALA A 1 110 ? 5.785 -9.789 6.020 1.00 98.00 110 ALA A C 1
ATOM 816 O O . ALA A 1 110 ? 6.618 -10.438 5.400 1.00 98.00 110 ALA A O 1
ATOM 817 N N . VAL A 1 111 ? 5.686 -8.457 5.976 1.00 98.38 111 VAL A N 1
ATOM 818 C CA . VAL A 1 111 ? 6.526 -7.597 5.133 1.00 98.38 111 VAL A CA 1
ATOM 819 C C . VAL A 1 111 ? 7.638 -6.972 5.973 1.00 98.38 111 VAL A C 1
ATOM 821 O O . VAL A 1 111 ? 7.369 -6.341 6.998 1.00 98.38 111 VAL A O 1
ATOM 824 N N . GLU A 1 112 ? 8.883 -7.171 5.552 1.00 98.44 112 GLU A N 1
ATOM 825 C CA . GLU A 1 112 ? 10.056 -6.489 6.087 1.00 98.44 112 GLU A CA 1
ATOM 826 C C . GLU A 1 112 ? 10.128 -5.058 5.524 1.00 98.44 112 GLU A C 1
ATOM 828 O O . GLU A 1 112 ? 10.125 -4.893 4.304 1.00 98.44 112 GLU A O 1
ATOM 833 N N . PRO A 1 113 ? 10.191 -4.022 6.382 1.00 98.19 113 PRO A N 1
ATOM 834 C CA . PRO A 1 113 ? 10.236 -2.640 5.924 1.00 98.19 113 PRO A CA 1
ATOM 835 C C . PRO A 1 113 ? 11.629 -2.265 5.399 1.00 98.19 113 PRO A C 1
ATOM 837 O O . PRO A 1 113 ? 12.608 -2.308 6.151 1.00 98.19 113 PRO A O 1
ATOM 840 N N . MET A 1 114 ? 11.717 -1.840 4.139 1.00 98.31 114 MET A N 1
ATOM 841 C CA . MET A 1 114 ? 12.940 -1.362 3.491 1.00 98.31 114 MET A CA 1
ATOM 842 C C . MET A 1 114 ? 12.597 -0.362 2.391 1.00 98.31 114 MET A C 1
ATOM 844 O O . MET A 1 114 ? 11.687 -0.599 1.610 1.00 98.31 114 MET A O 1
ATOM 848 N N . THR A 1 115 ? 13.353 0.732 2.293 1.00 98.12 115 THR A N 1
ATOM 849 C CA . THR A 1 115 ? 13.097 1.735 1.252 1.00 98.12 115 THR A CA 1
ATOM 850 C C . THR A 1 115 ? 13.323 1.159 -0.147 1.00 98.12 115 THR A C 1
ATOM 852 O O . THR A 1 115 ? 14.234 0.350 -0.346 1.00 98.12 115 THR A O 1
ATOM 855 N N . ASP A 1 116 ? 12.586 1.654 -1.143 1.00 97.38 116 ASP A N 1
ATOM 856 C CA . ASP A 1 116 ? 12.801 1.282 -2.551 1.00 97.38 116 ASP A CA 1
ATOM 857 C C . ASP A 1 116 ? 14.253 1.475 -3.000 1.00 97.38 116 ASP A C 1
ATOM 859 O O . ASP A 1 116 ? 14.789 0.699 -3.791 1.00 97.38 116 ASP A O 1
ATOM 863 N N . GLN A 1 117 ? 14.924 2.505 -2.482 1.00 98.12 117 GLN A N 1
ATOM 864 C CA . GLN A 1 117 ? 16.301 2.793 -2.855 1.00 98.12 117 GLN A CA 1
ATOM 865 C C . GLN A 1 117 ? 17.279 1.746 -2.309 1.00 98.12 117 GLN A C 1
ATOM 867 O O . GLN A 1 117 ? 18.255 1.435 -2.992 1.00 98.12 117 GLN A O 1
ATOM 872 N N . ASP A 1 118 ? 17.031 1.210 -1.115 1.00 98.19 118 ASP A N 1
ATOM 873 C CA . ASP A 1 118 ? 17.868 0.169 -0.512 1.00 98.19 118 ASP A CA 1
ATOM 874 C C . ASP A 1 118 ? 17.539 -1.219 -1.085 1.00 98.19 118 ASP A C 1
ATOM 876 O O . ASP A 1 118 ? 18.439 -2.034 -1.290 1.00 98.19 118 ASP A O 1
ATOM 880 N N . HIS A 1 119 ? 16.265 -1.476 -1.389 1.00 97.56 119 HIS A N 1
ATOM 881 C CA . HIS A 1 119 ? 15.794 -2.761 -1.899 1.00 97.56 119 HIS A CA 1
ATOM 882 C C . HIS A 1 119 ? 15.970 -2.891 -3.424 1.00 97.56 119 HIS A C 1
ATOM 884 O O . HIS A 1 119 ? 16.633 -3.801 -3.927 1.00 97.56 119 HIS A O 1
ATOM 890 N N . LEU A 1 120 ? 15.405 -1.947 -4.176 1.00 96.00 120 LEU A N 1
ATOM 891 C CA . LEU A 1 120 ? 15.266 -1.981 -5.636 1.00 96.00 120 LEU A CA 1
ATOM 892 C C . LEU A 1 120 ? 16.274 -1.075 -6.357 1.00 96.00 120 LEU A C 1
ATOM 894 O O . LEU A 1 120 ? 16.343 -1.082 -7.586 1.00 96.00 120 LEU A O 1
ATOM 898 N N . HIS A 1 121 ? 17.081 -0.315 -5.609 1.00 97.62 121 HIS A N 1
ATOM 899 C CA . HIS A 1 121 ? 18.086 0.617 -6.134 1.00 97.62 121 HIS A CA 1
ATOM 900 C C . HIS A 1 121 ? 17.506 1.742 -7.010 1.00 97.62 121 HIS A C 1
ATOM 902 O O . HIS A 1 121 ? 18.225 2.358 -7.801 1.00 97.62 121 HIS A O 1
ATOM 908 N N . VAL A 1 122 ? 16.220 2.050 -6.837 1.00 96.69 122 VAL A N 1
ATOM 909 C CA . VAL A 1 122 ? 15.482 3.102 -7.546 1.00 96.69 122 VAL A CA 1
ATOM 910 C C . VAL A 1 122 ? 14.546 3.813 -6.566 1.00 96.69 122 VAL A C 1
ATOM 912 O O . VAL A 1 122 ? 14.135 3.228 -5.575 1.00 96.69 122 VAL A O 1
ATOM 915 N N . ALA A 1 123 ? 14.215 5.078 -6.820 1.00 95.81 123 ALA A N 1
ATOM 916 C CA . ALA A 1 123 ? 13.279 5.832 -5.986 1.00 95.81 123 ALA A CA 1
ATOM 917 C C . ALA A 1 123 ? 11.822 5.669 -6.458 1.00 95.81 123 ALA A C 1
ATOM 919 O O . ALA A 1 123 ? 11.580 5.696 -7.667 1.00 95.81 123 ALA A O 1
ATOM 920 N N . ASP A 1 124 ? 10.878 5.609 -5.508 1.00 95.19 124 ASP A N 1
ATOM 921 C CA . ASP A 1 124 ? 9.416 5.636 -5.724 1.00 95.19 124 ASP A CA 1
ATOM 922 C C . ASP A 1 124 ? 8.951 4.576 -6.738 1.00 95.19 124 ASP A C 1
ATOM 924 O O . ASP A 1 124 ? 8.318 4.865 -7.760 1.00 95.19 124 ASP A O 1
ATOM 928 N N . ARG A 1 125 ? 9.331 3.322 -6.486 1.00 95.81 125 ARG A N 1
ATOM 929 C CA . ARG A 1 125 ? 8.978 2.164 -7.302 1.00 95.81 125 ARG A CA 1
ATOM 930 C C . ARG A 1 125 ? 7.893 1.362 -6.603 1.00 95.81 125 ARG A C 1
ATOM 932 O O . ARG A 1 125 ? 8.150 0.555 -5.728 1.00 95.81 125 ARG A O 1
ATOM 939 N N . TRP A 1 126 ? 6.674 1.508 -7.105 1.00 96.75 126 TRP A N 1
ATOM 940 C CA . TRP A 1 126 ? 5.546 0.727 -6.614 1.00 96.75 126 TRP A CA 1
ATOM 941 C C . TRP A 1 126 ? 5.599 -0.685 -7.192 1.00 96.75 126 TRP A C 1
ATOM 943 O O . TRP A 1 126 ? 5.687 -0.856 -8.413 1.00 96.75 126 TRP A O 1
ATOM 953 N N . ASP A 1 127 ? 5.521 -1.681 -6.318 1.00 95.44 127 ASP A N 1
ATOM 954 C CA . ASP A 1 127 ? 5.476 -3.096 -6.668 1.00 95.44 127 ASP A CA 1
ATOM 955 C C . ASP A 1 127 ? 4.644 -3.882 -5.639 1.00 95.44 127 ASP A C 1
ATOM 957 O O . ASP A 1 127 ? 4.202 -3.335 -4.624 1.00 95.44 127 ASP A O 1
ATOM 961 N N . LEU A 1 128 ? 4.385 -5.159 -5.913 1.00 96.00 128 LEU A N 1
ATOM 962 C CA . LEU A 1 128 ? 3.772 -6.061 -4.939 1.00 96.00 128 LEU A CA 1
ATOM 963 C C . LEU A 1 128 ? 4.878 -6.686 -4.079 1.00 96.00 128 LEU A C 1
ATOM 965 O O . LEU A 1 128 ? 5.845 -7.216 -4.616 1.00 96.00 128 LEU A O 1
ATOM 969 N N . ALA A 1 129 ? 4.719 -6.677 -2.752 1.00 95.81 129 ALA A N 1
ATOM 970 C CA . ALA A 1 129 ? 5.674 -7.256 -1.794 1.00 95.81 129 ALA A CA 1
ATOM 971 C C . ALA A 1 129 ? 5.661 -8.806 -1.789 1.00 95.81 129 ALA A C 1
ATOM 973 O O . ALA A 1 129 ? 5.521 -9.444 -0.743 1.00 95.81 129 ALA A O 1
ATOM 974 N N . GLU A 1 130 ? 5.735 -9.432 -2.967 1.00 95.94 130 GLU A N 1
ATOM 975 C CA . GLU A 1 130 ? 5.692 -10.890 -3.156 1.00 95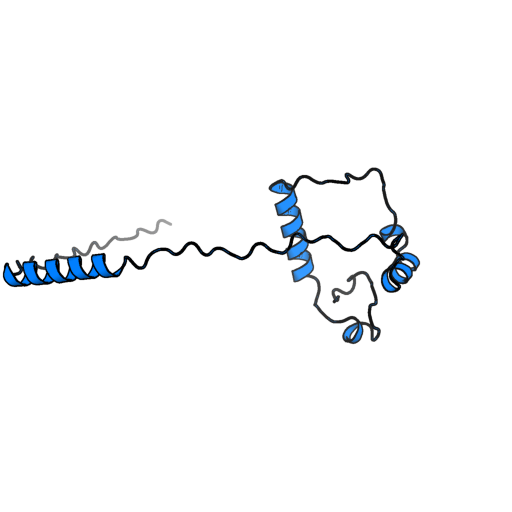.94 130 GLU A CA 1
ATOM 976 C C . GLU A 1 130 ? 6.965 -11.589 -2.658 1.00 95.94 130 GLU A C 1
ATOM 978 O O . GLU A 1 130 ? 6.920 -12.762 -2.281 1.00 95.94 130 GLU A O 1
ATOM 983 N N . ASP A 1 131 ? 8.083 -10.866 -2.604 1.00 96.94 131 ASP A N 1
ATOM 984 C CA . ASP A 1 131 ? 9.340 -11.301 -1.988 1.00 96.94 131 ASP A CA 1
ATOM 985 C C . ASP A 1 131 ? 9.391 -11.061 -0.468 1.00 96.94 131 ASP A C 1
ATOM 987 O O . ASP A 1 131 ? 10.315 -11.524 0.203 1.00 96.94 131 ASP A O 1
ATOM 991 N N . GLY A 1 132 ? 8.364 -10.407 0.085 1.00 98.12 132 GLY A N 1
ATOM 992 C CA . GLY A 1 132 ? 8.236 -10.108 1.504 1.00 98.12 132 GLY A CA 1
ATOM 993 C C . GLY A 1 132 ? 8.908 -8.810 1.949 1.00 98.12 132 GLY A C 1
ATOM 994 O O . GLY A 1 132 ? 9.016 -8.613 3.156 1.00 98.12 132 GLY A O 1
ATOM 995 N N . ILE A 1 133 ? 9.333 -7.931 1.037 1.00 98.19 133 ILE A N 1
ATOM 996 C CA . ILE A 1 133 ? 9.972 -6.646 1.360 1.00 98.19 133 ILE A CA 1
ATOM 997 C C . ILE A 1 133 ? 9.170 -5.492 0.729 1.00 98.19 133 ILE A C 1
ATOM 999 O O . ILE A 1 133 ? 8.639 -5.625 -0.370 1.00 98.19 133 ILE A O 1
ATOM 1003 N N . GLY A 1 134 ? 9.058 -4.357 1.422 1.00 97.12 134 GLY A N 1
ATOM 1004 C CA . GLY A 1 134 ? 8.407 -3.141 0.908 1.00 97.12 134 GLY A CA 1
ATOM 1005 C C . GLY A 1 134 ? 8.681 -1.918 1.786 1.00 97.12 134 GLY A C 1
ATOM 1006 O O . GLY A 1 134 ? 9.159 -2.086 2.909 1.00 97.12 134 GLY A O 1
ATOM 1007 N N . ASP A 1 135 ? 8.404 -0.711 1.287 1.00 94.62 135 ASP A N 1
ATOM 1008 C CA . ASP A 1 135 ? 8.683 0.561 1.975 1.00 94.62 135 ASP A CA 1
ATOM 1009 C C . ASP A 1 135 ? 7.571 1.062 2.923 1.00 94.62 135 ASP A C 1
ATOM 1011 O O . ASP A 1 135 ? 6.423 0.553 2.885 1.00 94.62 135 ASP A O 1
#

Radius of gyration: 33.7 Å; chains: 1; bounding box: 38×66×90 Å

pLDDT: mean 79.89, std 19.84, range [37.62, 98.81]

Sequence (135 aa):
MRFAVSMMQRRVEAPAARRLPRSRRAAAAALAVFGIAGLATGVQAQTLASLPTEAGARVQGDAKPIAAWTTFCQTYAAECALDRGEPARISLTPATWATIVSVNRRVNKAVEPMTDQDHLHVADRWDLAEDGIGD

Foldseek 3Di:
DDDDDDDPDDDDDDPPDDDDDPVVVVVVVVVVVVVVVVPPPPPDDPPDPDDPPPPDDDDPDDDDDDPQVVVACVVVVVVVDDDPPDDPDDDPDPVVVVVVVVVVVVLVVQADEDACCVVVVDHSHDDDCPVRYDD